Protein AF-A0A918WNN6-F1 (afdb_monomer_lite)

Structure (mmCIF, N/CA/C/O backbone):
data_AF-A0A918WNN6-F1
#
_entry.id   AF-A0A918WNN6-F1
#
loop_
_atom_site.group_PDB
_atom_site.id
_atom_site.type_symbol
_atom_site.label_atom_id
_atom_site.label_alt_id
_atom_site.label_comp_id
_atom_site.label_asym_id
_atom_site.label_entity_id
_atom_site.label_seq_id
_atom_site.pdbx_PDB_ins_code
_atom_site.Cartn_x
_atom_site.Cartn_y
_atom_site.Cartn_z
_atom_site.occupancy
_atom_site.B_iso_or_equiv
_atom_site.auth_seq_id
_atom_site.auth_comp_id
_atom_site.auth_asym_id
_atom_site.auth_atom_id
_atom_site.pdbx_PDB_model_num
ATOM 1 N N . MET A 1 1 ? 24.064 -12.229 -51.704 1.00 51.22 1 MET A N 1
ATOM 2 C CA . MET A 1 1 ? 24.459 -11.070 -50.878 1.00 51.22 1 MET A CA 1
ATOM 3 C C . MET A 1 1 ? 23.627 -11.157 -49.620 1.00 51.22 1 MET A C 1
ATOM 5 O O . MET A 1 1 ? 22.465 -10.776 -49.644 1.00 51.22 1 MET A O 1
ATOM 9 N N . ASP A 1 2 ? 24.184 -11.797 -48.594 1.00 51.62 2 ASP A N 1
ATOM 10 C CA . ASP A 1 2 ? 23.462 -12.097 -47.362 1.00 51.62 2 ASP A CA 1
ATOM 11 C C . ASP A 1 2 ? 23.361 -10.865 -46.470 1.00 51.62 2 ASP A C 1
ATOM 13 O O . ASP A 1 2 ? 24.361 -10.271 -46.064 1.00 51.62 2 ASP A O 1
ATOM 17 N N . VAL A 1 3 ? 22.118 -10.509 -46.160 1.00 57.28 3 VAL A N 1
ATOM 18 C CA . VAL A 1 3 ? 21.739 -9.516 -45.158 1.00 57.28 3 VAL A CA 1
ATOM 19 C C . VAL A 1 3 ? 21.881 -10.180 -43.787 1.00 57.28 3 VAL A C 1
ATOM 21 O O . VAL A 1 3 ? 20.904 -10.596 -43.173 1.00 57.28 3 VAL A O 1
ATOM 24 N N . TYR A 1 4 ? 23.116 -10.323 -43.306 1.00 59.12 4 TYR A N 1
ATOM 25 C CA . TYR A 1 4 ? 23.365 -10.644 -41.901 1.00 59.12 4 TYR A CA 1
ATOM 26 C C . TYR A 1 4 ? 23.101 -9.388 -41.062 1.00 59.12 4 TYR A C 1
ATOM 28 O O . TYR A 1 4 ? 24.010 -8.628 -40.733 1.00 59.12 4 TYR A O 1
ATOM 36 N N . GLN A 1 5 ? 21.833 -9.142 -40.726 1.00 62.31 5 GLN A N 1
ATOM 37 C CA . GLN A 1 5 ? 21.508 -8.274 -39.599 1.00 62.31 5 GLN A CA 1
ATOM 38 C C . GLN A 1 5 ? 21.895 -9.019 -38.321 1.00 62.31 5 GLN A C 1
ATOM 40 O O . GLN A 1 5 ? 21.375 -10.098 -38.034 1.00 62.31 5 GLN A O 1
ATOM 45 N N . ALA A 1 6 ? 22.855 -8.462 -37.580 1.00 65.56 6 ALA A N 1
ATOM 46 C CA . ALA A 1 6 ? 23.230 -8.970 -36.269 1.00 65.56 6 ALA A CA 1
ATOM 47 C C . ALA A 1 6 ? 21.975 -9.075 -35.380 1.00 65.56 6 ALA A C 1
ATOM 49 O O . ALA A 1 6 ? 21.119 -8.185 -35.451 1.00 65.56 6 ALA A O 1
ATOM 50 N N . PRO A 1 7 ? 21.838 -10.135 -34.558 1.00 63.19 7 PRO A N 1
ATOM 51 C CA . PRO A 1 7 ? 20.711 -10.248 -33.643 1.00 63.19 7 PRO A CA 1
ATOM 52 C C . PRO A 1 7 ? 20.674 -8.986 -32.786 1.00 63.19 7 PRO A C 1
ATOM 54 O O . PRO A 1 7 ? 21.693 -8.609 -32.204 1.00 63.19 7 PRO A O 1
ATOM 57 N N . ALA A 1 8 ? 19.516 -8.317 -32.768 1.00 62.88 8 ALA A N 1
ATOM 58 C CA . ALA A 1 8 ? 19.284 -7.130 -31.958 1.00 62.88 8 ALA A CA 1
ATOM 59 C C . ALA A 1 8 ? 19.856 -7.382 -30.561 1.00 62.88 8 ALA A C 1
ATOM 61 O O . ALA A 1 8 ? 19.458 -8.347 -29.901 1.00 62.88 8 ALA A O 1
ATOM 62 N N . GLN A 1 9 ? 20.841 -6.570 -30.161 1.00 55.81 9 GLN A N 1
ATOM 63 C CA . GLN A 1 9 ? 21.440 -6.648 -28.837 1.00 55.81 9 GLN A CA 1
ATOM 64 C C . GLN A 1 9 ? 20.291 -6.633 -27.829 1.00 55.81 9 GLN A C 1
ATOM 66 O O . GLN A 1 9 ? 19.578 -5.637 -27.703 1.00 55.81 9 GLN A O 1
ATOM 71 N N . ARG A 1 10 ? 20.061 -7.766 -27.152 1.00 56.81 10 ARG A N 1
ATOM 72 C CA . ARG A 1 10 ? 19.236 -7.779 -25.949 1.00 56.81 10 ARG A CA 1
ATOM 73 C C . ARG A 1 10 ? 19.957 -6.852 -24.991 1.00 56.81 10 ARG A C 1
ATOM 75 O O . ARG A 1 10 ? 20.996 -7.232 -24.465 1.00 56.81 10 ARG A O 1
ATOM 82 N N . ASN A 1 11 ? 19.447 -5.635 -24.840 1.00 58.75 11 ASN A N 1
ATOM 83 C CA . ASN A 1 11 ? 19.871 -4.741 -23.780 1.00 58.75 11 ASN A CA 1
ATOM 84 C C . ASN A 1 11 ? 19.709 -5.531 -22.484 1.00 58.75 11 ASN A C 1
ATOM 86 O O . ASN A 1 11 ? 18.581 -5.826 -22.079 1.00 58.75 11 ASN A O 1
ATOM 90 N N . GLU A 1 12 ? 20.823 -5.970 -21.901 1.00 57.97 12 GLU A N 1
ATOM 91 C CA . GLU A 1 12 ? 20.781 -6.565 -20.578 1.00 57.97 12 GLU A CA 1
ATOM 92 C C . GLU A 1 12 ? 20.122 -5.540 -19.651 1.00 57.97 12 GLU A C 1
ATOM 94 O O . GLU A 1 12 ? 20.411 -4.343 -19.767 1.00 57.97 12 GLU A O 1
ATOM 99 N N . PRO A 1 13 ? 19.171 -5.965 -18.805 1.00 59.59 13 PRO A N 1
ATOM 100 C CA . PRO A 1 13 ? 18.469 -5.043 -17.932 1.00 59.59 13 PRO A CA 1
ATOM 101 C C . PRO A 1 13 ? 19.501 -4.325 -17.063 1.00 59.59 13 PRO A C 1
ATOM 103 O O . PRO A 1 13 ? 20.164 -4.956 -16.242 1.00 59.59 13 PRO A O 1
ATOM 106 N N . ASP A 1 14 ? 19.648 -3.014 -17.274 1.00 70.94 14 ASP A N 1
ATOM 107 C CA . ASP A 1 14 ? 20.581 -2.191 -16.512 1.00 70.94 14 ASP A CA 1
ATOM 108 C C . ASP A 1 14 ? 20.257 -2.374 -15.021 1.00 70.94 14 ASP A C 1
ATOM 110 O O . ASP A 1 14 ? 19.118 -2.101 -14.616 1.00 70.94 14 ASP A O 1
ATOM 114 N N . PRO A 1 15 ? 21.193 -2.852 -14.185 1.00 62.44 15 PRO A N 1
ATOM 115 C CA . PRO A 1 15 ? 20.954 -3.032 -12.756 1.00 62.44 15 PRO A CA 1
ATOM 116 C C . PRO A 1 15 ? 20.499 -1.736 -12.065 1.00 62.44 15 PRO A C 1
ATOM 118 O O . PRO A 1 15 ? 19.794 -1.795 -11.052 1.00 62.44 15 PRO A O 1
ATOM 121 N N . ASN A 1 16 ? 20.809 -0.564 -12.633 1.00 73.12 16 ASN A N 1
ATOM 122 C CA . ASN A 1 16 ? 20.299 0.714 -12.138 1.00 73.12 16 ASN A CA 1
ATOM 123 C C . ASN A 1 16 ? 18.776 0.861 -12.324 1.00 73.12 16 ASN A C 1
ATOM 125 O O . ASN A 1 16 ? 18.113 1.444 -11.465 1.00 73.12 16 ASN A O 1
ATOM 129 N N . SER A 1 17 ? 18.193 0.250 -13.361 1.00 77.25 17 SER A N 1
ATOM 130 C CA . SER A 1 17 ? 16.749 0.307 -13.639 1.00 77.25 17 SER A CA 1
ATOM 131 C C . SER A 1 17 ? 15.903 -0.412 -12.579 1.00 77.25 17 SER A C 1
ATOM 133 O O . SER A 1 17 ? 14.820 0.056 -12.215 1.00 77.25 17 SER A O 1
ATOM 135 N N . LEU A 1 18 ? 16.411 -1.516 -12.016 1.00 80.44 18 LEU A N 1
ATOM 136 C CA . LEU A 1 18 ? 15.740 -2.241 -10.932 1.00 80.44 18 LEU A CA 1
ATOM 137 C C . LEU A 1 18 ? 15.772 -1.439 -9.632 1.00 80.44 18 LEU A C 1
ATOM 139 O O . LEU A 1 18 ? 14.767 -1.363 -8.922 1.00 80.44 18 LEU A O 1
ATOM 143 N N . ARG A 1 19 ? 16.906 -0.799 -9.333 1.00 84.44 19 ARG A N 1
ATOM 144 C CA . ARG A 1 19 ? 17.058 0.032 -8.136 1.00 84.44 19 ARG A CA 1
ATOM 145 C C . ARG A 1 19 ? 16.108 1.228 -8.156 1.00 84.44 19 ARG A C 1
ATOM 147 O O . ARG A 1 19 ? 15.468 1.509 -7.145 1.00 84.44 19 ARG A O 1
ATOM 154 N N . GLU A 1 20 ? 15.974 1.901 -9.295 1.00 85.12 20 GLU A N 1
ATOM 155 C CA . GLU A 1 20 ? 15.018 3.001 -9.467 1.00 85.12 20 GLU A CA 1
ATOM 156 C C . GLU A 1 20 ? 13.564 2.541 -9.322 1.00 85.12 20 GLU A C 1
ATOM 158 O O . GLU A 1 20 ? 12.741 3.230 -8.705 1.00 85.12 20 GLU A O 1
ATOM 163 N N . LEU A 1 21 ? 13.243 1.353 -9.843 1.00 83.50 21 LEU A N 1
ATOM 164 C CA . LEU A 1 21 ? 11.918 0.766 -9.695 1.00 83.50 21 LEU A CA 1
ATOM 165 C C . LEU A 1 21 ? 11.605 0.536 -8.212 1.00 83.50 21 LEU A C 1
ATOM 167 O O . LEU A 1 21 ? 10.590 1.043 -7.727 1.00 83.50 21 LEU A O 1
ATOM 171 N N . VAL A 1 22 ? 12.503 -0.126 -7.478 1.00 84.75 22 VAL A N 1
ATOM 172 C CA . VAL A 1 22 ? 12.347 -0.394 -6.039 1.00 84.75 22 VAL A CA 1
ATOM 173 C C . VAL A 1 22 ? 12.237 0.903 -5.232 1.00 84.75 22 VAL A C 1
ATOM 175 O O . VAL A 1 22 ? 11.276 1.060 -4.478 1.00 84.75 22 VAL A O 1
ATOM 178 N N . HIS A 1 23 ? 13.134 1.873 -5.435 1.00 87.56 23 HIS A N 1
ATOM 179 C CA . HIS A 1 23 ? 13.073 3.156 -4.722 1.00 87.56 23 HIS A CA 1
ATOM 180 C C . HIS A 1 23 ? 11.781 3.931 -5.003 1.00 87.56 23 HIS A C 1
ATOM 182 O O . HIS A 1 23 ? 11.227 4.578 -4.112 1.00 87.56 23 HIS A O 1
ATOM 188 N N . GLY A 1 24 ? 11.266 3.862 -6.232 1.00 86.12 24 GLY A N 1
ATOM 189 C CA . GLY A 1 24 ? 9.989 4.479 -6.575 1.00 86.12 24 GLY A CA 1
ATOM 190 C C . GLY A 1 24 ? 8.816 3.884 -5.791 1.00 86.12 24 GLY A C 1
ATOM 191 O O . GLY A 1 24 ? 7.974 4.630 -5.286 1.00 86.12 24 GLY A O 1
ATOM 192 N N . TRP A 1 25 ? 8.784 2.559 -5.638 1.00 85.12 25 TRP A N 1
ATOM 193 C CA . TRP A 1 25 ? 7.768 1.868 -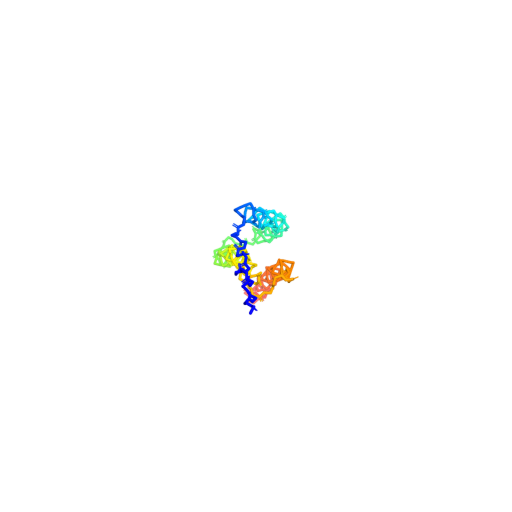4.841 1.00 85.12 25 TRP A CA 1
ATOM 194 C C . TRP A 1 25 ? 7.904 2.132 -3.346 1.00 85.12 25 TRP A C 1
ATOM 196 O O . TRP A 1 25 ? 6.904 2.378 -2.673 1.00 85.12 25 TRP A O 1
ATOM 206 N N . GLU A 1 26 ? 9.129 2.171 -2.835 1.00 85.12 26 GLU A N 1
ATOM 207 C CA . GLU A 1 26 ? 9.408 2.511 -1.441 1.00 85.12 26 GLU A CA 1
ATOM 208 C C . GLU A 1 26 ? 8.919 3.925 -1.088 1.00 85.12 26 GLU A C 1
ATOM 210 O O . GLU A 1 26 ? 8.248 4.131 -0.074 1.00 85.12 26 GLU A O 1
ATOM 215 N N . ARG A 1 27 ? 9.156 4.902 -1.972 1.00 87.06 27 ARG A N 1
ATOM 216 C CA . ARG A 1 27 ? 8.669 6.276 -1.788 1.00 87.06 27 ARG A CA 1
ATOM 217 C C . A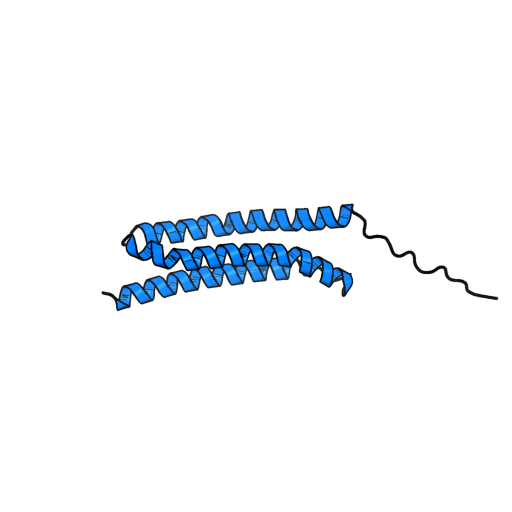RG A 1 27 ? 7.142 6.353 -1.762 1.00 87.06 27 ARG A C 1
ATOM 219 O O . ARG A 1 27 ? 6.583 7.132 -0.990 1.00 87.06 27 ARG A O 1
ATOM 226 N N . MET A 1 28 ? 6.460 5.564 -2.593 1.00 82.56 28 MET A N 1
ATOM 227 C CA . MET A 1 28 ? 4.995 5.486 -2.583 1.00 82.56 28 MET A CA 1
ATOM 228 C C . MET A 1 28 ? 4.466 4.810 -1.317 1.00 82.56 28 MET A C 1
ATOM 230 O O . MET A 1 28 ? 3.499 5.303 -0.742 1.00 82.56 28 MET A O 1
ATOM 234 N N . ARG A 1 29 ? 5.135 3.758 -0.828 1.00 82.50 29 ARG A N 1
ATOM 235 C CA . ARG A 1 29 ? 4.794 3.092 0.437 1.00 82.50 29 ARG A CA 1
ATOM 236 C C . ARG A 1 29 ? 4.848 4.057 1.615 1.00 82.50 29 ARG A C 1
ATOM 238 O O . ARG A 1 29 ? 3.925 4.084 2.423 1.00 82.50 29 ARG A O 1
ATOM 245 N N . LEU A 1 30 ? 5.897 4.876 1.694 1.00 82.88 30 LEU A N 1
ATOM 246 C CA . LEU A 1 30 ? 6.010 5.895 2.738 1.00 82.88 30 LEU A CA 1
ATOM 247 C C . LEU A 1 30 ? 4.839 6.880 2.691 1.00 82.88 30 LEU A C 1
ATOM 249 O O . LEU A 1 30 ? 4.243 7.146 3.727 1.00 82.88 30 LEU A O 1
ATOM 253 N N . ARG A 1 31 ? 4.463 7.372 1.503 1.00 85.6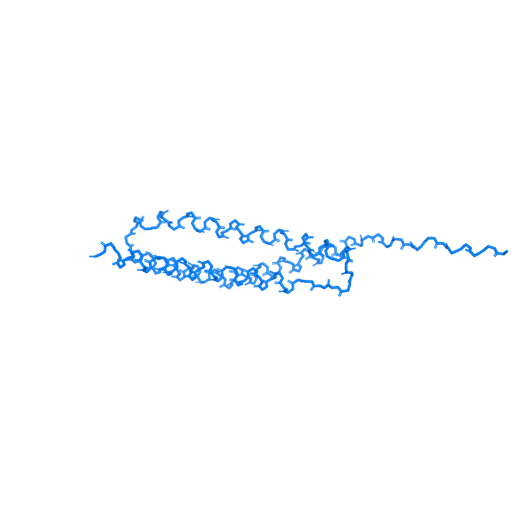9 31 ARG A N 1
ATOM 254 C CA . ARG A 1 31 ? 3.314 8.285 1.343 1.00 85.69 31 ARG A CA 1
ATOM 255 C C . ARG A 1 31 ? 1.996 7.636 1.752 1.00 85.69 31 ARG A C 1
ATOM 257 O O . ARG A 1 31 ? 1.218 8.247 2.470 1.00 85.69 31 ARG A O 1
ATOM 264 N N . PHE A 1 32 ? 1.763 6.403 1.323 1.00 81.62 32 PHE A N 1
ATOM 265 C CA . PHE A 1 32 ? 0.562 5.653 1.671 1.00 81.62 32 PHE A CA 1
ATOM 266 C C . PHE A 1 32 ? 0.449 5.403 3.172 1.00 81.62 32 PHE A C 1
ATOM 268 O O . PHE A 1 32 ? -0.592 5.683 3.758 1.00 81.62 32 PHE A O 1
ATOM 275 N N . ASN A 1 33 ? 1.531 4.946 3.808 1.00 83.06 33 ASN A N 1
ATOM 276 C CA . ASN A 1 33 ? 1.559 4.760 5.254 1.00 83.06 33 ASN A CA 1
ATOM 277 C C . ASN A 1 33 ? 1.350 6.091 5.978 1.00 83.06 33 ASN A C 1
ATOM 279 O O . ASN A 1 33 ? 0.603 6.131 6.943 1.00 83.06 33 ASN A O 1
ATOM 283 N N . LEU A 1 34 ? 1.942 7.187 5.494 1.00 86.12 34 LEU A N 1
ATOM 284 C CA . LEU A 1 34 ? 1.742 8.518 6.070 1.00 86.12 34 LEU A CA 1
ATOM 285 C C . LEU A 1 34 ? 0.271 8.970 6.009 1.00 86.12 34 LEU A C 1
ATOM 287 O O . LEU A 1 34 ? -0.178 9.675 6.904 1.00 86.12 34 LEU A O 1
ATOM 291 N N . ILE A 1 35 ? -0.473 8.568 4.972 1.00 83.88 35 ILE A N 1
ATOM 292 C CA . ILE A 1 35 ? -1.902 8.883 4.810 1.00 83.88 35 ILE A CA 1
ATOM 293 C C . ILE A 1 35 ? -2.777 7.970 5.676 1.00 83.88 35 ILE A C 1
ATOM 295 O O . ILE A 1 35 ? -3.728 8.436 6.297 1.00 83.88 35 ILE A O 1
ATOM 299 N N . LEU A 1 36 ? -2.479 6.671 5.729 1.00 79.44 36 LEU A N 1
ATOM 300 C CA . LEU A 1 36 ? -3.319 5.701 6.438 1.00 79.44 36 LEU A CA 1
ATOM 301 C C . LEU A 1 36 ? -3.042 5.622 7.933 1.00 79.44 36 LEU A C 1
ATOM 303 O O . LEU A 1 36 ? -3.944 5.284 8.689 1.00 79.44 36 LEU A O 1
ATOM 307 N N . LEU A 1 37 ? -1.831 5.952 8.376 1.00 82.50 37 LEU A N 1
ATOM 308 C CA . LEU A 1 37 ? -1.476 5.976 9.790 1.00 82.50 37 LEU A CA 1
ATOM 309 C C . LEU A 1 37 ? -2.382 6.905 10.617 1.00 82.50 37 LEU A C 1
ATOM 311 O O . LEU A 1 37 ? -2.920 6.426 11.612 1.00 82.50 37 LEU A O 1
ATOM 315 N N . PRO A 1 38 ? -2.636 8.176 10.239 1.00 84.94 38 PRO A N 1
ATOM 316 C CA . PRO A 1 38 ? -3.574 9.013 10.983 1.00 84.94 38 PRO A CA 1
ATOM 317 C C . PRO A 1 38 ? -5.007 8.471 10.928 1.00 84.94 38 PRO A C 1
ATOM 319 O O . PRO A 1 38 ? -5.703 8.552 11.932 1.00 84.94 38 PRO A O 1
ATOM 322 N N . LEU A 1 39 ? -5.439 7.868 9.813 1.00 82.38 39 LEU A N 1
ATOM 323 C CA . LEU A 1 39 ? -6.771 7.257 9.716 1.00 82.38 39 LEU A CA 1
ATOM 324 C C . LEU A 1 39 ? -6.922 6.062 10.668 1.00 82.38 39 LEU A C 1
ATOM 326 O O . LEU A 1 39 ? -7.904 5.988 11.398 1.00 82.38 39 LEU A O 1
ATOM 330 N N . GLY A 1 40 ? -5.928 5.174 10.715 1.00 78.69 40 GLY A N 1
ATOM 331 C CA . GLY A 1 40 ? -5.911 4.051 11.651 1.00 78.69 40 GLY A CA 1
ATOM 332 C C . GLY A 1 40 ? -5.797 4.493 13.112 1.00 78.69 40 GLY A C 1
ATOM 333 O O . GLY A 1 40 ? -6.402 3.879 13.982 1.00 78.69 40 GLY A O 1
ATOM 334 N N . LEU A 1 41 ? -5.070 5.581 13.394 1.00 82.38 41 LEU A N 1
ATOM 335 C CA . LEU A 1 41 ? -5.009 6.162 14.739 1.00 82.38 41 LEU A CA 1
ATOM 336 C C . LEU A 1 41 ? -6.347 6.766 15.168 1.00 82.38 41 LEU A C 1
ATOM 338 O O . LEU A 1 41 ? -6.728 6.603 16.322 1.00 82.38 41 LEU A O 1
ATOM 342 N N . ILE A 1 42 ? -7.058 7.448 14.265 1.00 83.94 42 ILE A N 1
ATOM 343 C CA . ILE A 1 42 ? -8.399 7.977 14.546 1.00 83.94 42 ILE A CA 1
ATOM 344 C C . ILE A 1 42 ? -9.359 6.830 14.854 1.00 83.94 42 ILE A C 1
ATOM 346 O O . ILE A 1 42 ? -10.066 6.901 15.854 1.00 83.94 42 ILE A O 1
ATOM 350 N N . ASP A 1 43 ? -9.348 5.770 14.042 1.00 77.00 43 ASP A N 1
ATOM 351 C CA . ASP A 1 43 ? -10.177 4.584 14.275 1.00 77.00 43 ASP A CA 1
ATOM 352 C C . ASP A 1 43 ? -9.857 3.967 15.648 1.00 77.00 43 ASP A C 1
ATOM 354 O O . ASP A 1 43 ? -10.733 3.833 16.498 1.00 77.00 43 ASP A O 1
ATOM 358 N N . LEU A 1 44 ? -8.576 3.732 15.950 1.00 76.06 44 LEU A N 1
ATOM 359 C CA . LEU A 1 44 ? -8.151 3.192 17.245 1.00 76.06 44 LEU A CA 1
ATOM 360 C C . LEU A 1 44 ? -8.555 4.084 18.433 1.00 76.06 44 LEU A C 1
ATOM 362 O O . LEU A 1 44 ? -8.961 3.569 19.473 1.00 76.06 44 LEU A O 1
ATOM 366 N N . LEU A 1 45 ? -8.471 5.410 18.290 1.00 81.75 45 LEU A N 1
ATOM 367 C CA . LEU A 1 45 ? -8.914 6.350 19.320 1.00 81.75 45 LEU A CA 1
ATOM 368 C C . LEU A 1 45 ? -10.425 6.270 19.541 1.00 81.75 45 LEU A C 1
ATOM 370 O O . LEU A 1 45 ? -10.843 6.213 20.694 1.00 81.75 45 LEU A O 1
ATOM 374 N N . LEU A 1 46 ? -11.232 6.221 18.476 1.00 76.69 46 LEU A N 1
ATOM 375 C CA . LEU A 1 46 ? -12.690 6.095 18.576 1.00 76.69 46 LEU A CA 1
ATOM 376 C C . LEU A 1 46 ? -13.093 4.816 19.319 1.00 76.69 46 LEU A C 1
ATOM 378 O O . LEU A 1 46 ? -13.933 4.871 20.214 1.00 76.69 46 LEU A O 1
ATOM 382 N N . TRP A 1 47 ? -12.432 3.700 19.018 1.00 72.44 47 TRP A N 1
ATOM 383 C CA . TRP A 1 47 ? -12.684 2.420 19.682 1.00 72.44 47 TRP A CA 1
ATOM 384 C C . TRP A 1 47 ? -12.125 2.338 21.103 1.00 72.44 47 TRP A C 1
ATOM 386 O O . TRP A 1 47 ? -12.681 1.627 21.933 1.00 72.44 47 TRP A O 1
ATOM 396 N N . SER A 1 48 ? -11.065 3.083 21.432 1.00 73.69 48 SER A N 1
ATOM 397 C CA . SER A 1 48 ? -10.516 3.111 22.798 1.00 73.69 48 SER A CA 1
ATOM 398 C C . SER A 1 48 ? -11.465 3.725 23.837 1.00 73.69 48 SER A C 1
ATOM 400 O O . SER A 1 48 ? -11.282 3.501 25.032 1.00 73.69 48 SER A O 1
ATOM 402 N N . TYR A 1 49 ? -12.479 4.479 23.394 1.00 71.31 49 TYR A N 1
ATOM 403 C CA . TYR A 1 49 ? -13.555 4.980 24.256 1.00 71.31 49 TYR A CA 1
ATOM 404 C C . TYR A 1 49 ? -14.634 3.927 24.552 1.00 71.31 49 TYR A C 1
ATOM 406 O O . TYR A 1 49 ? -15.464 4.153 25.432 1.00 71.31 49 TYR A O 1
ATOM 414 N N . GLN A 1 50 ? -14.639 2.800 23.838 1.00 69.00 50 GLN A N 1
ATOM 415 C CA . GLN A 1 50 ? -15.528 1.665 24.083 1.00 69.00 50 GLN A CA 1
ATOM 416 C C . GLN A 1 50 ? -14.820 0.583 24.913 1.00 69.00 50 GLN A C 1
ATOM 418 O O . GLN A 1 50 ? -13.605 0.619 25.111 1.00 69.00 50 GLN A O 1
ATOM 423 N N . ASP A 1 51 ? -15.587 -0.373 25.444 1.00 75.56 51 ASP A N 1
ATOM 424 C CA . ASP A 1 51 ? -15.057 -1.434 26.302 1.00 75.56 51 ASP A CA 1
ATOM 425 C C . ASP A 1 51 ? -13.883 -2.188 25.657 1.00 75.56 51 ASP A C 1
ATOM 427 O O . ASP A 1 51 ? -13.923 -2.607 24.497 1.00 75.56 51 ASP A O 1
ATOM 431 N N . TRP A 1 52 ? -12.848 -2.450 26.461 1.00 70.56 52 TRP A N 1
ATOM 432 C CA . TRP A 1 52 ? -11.608 -3.122 26.046 1.00 70.56 52 TRP A CA 1
ATOM 433 C C . TRP A 1 52 ? -11.818 -4.507 25.416 1.00 70.56 52 TRP A C 1
ATOM 435 O O . TRP A 1 52 ? -10.945 -5.006 24.706 1.00 70.56 52 TRP A O 1
ATOM 445 N N . THR A 1 53 ? -12.967 -5.140 25.646 1.00 69.88 53 THR A N 1
ATOM 446 C CA . THR A 1 53 ? -13.344 -6.418 25.028 1.00 69.88 53 THR A CA 1
ATOM 447 C C . THR A 1 53 ? -13.516 -6.311 23.511 1.00 69.88 53 THR A C 1
ATOM 449 O O . THR A 1 53 ? -13.257 -7.287 22.806 1.00 69.88 53 THR A O 1
ATOM 452 N N . GLN A 1 54 ? -13.866 -5.135 22.982 1.00 69.25 54 GLN A N 1
ATOM 453 C CA . GLN A 1 54 ? -14.058 -4.911 21.545 1.00 69.25 54 GLN A CA 1
ATOM 454 C C . GLN A 1 54 ? -12.729 -4.792 20.776 1.00 69.25 54 GLN A C 1
ATOM 456 O O . GLN A 1 54 ? -12.653 -5.181 19.610 1.00 69.25 54 GLN A O 1
ATOM 461 N N . LEU A 1 55 ? -11.639 -4.384 21.441 1.00 69.00 55 LEU A N 1
ATOM 462 C CA . LEU A 1 55 ? -10.297 -4.312 20.838 1.00 69.00 55 LEU A CA 1
ATOM 463 C C . LEU A 1 55 ? -9.778 -5.674 20.359 1.00 69.00 55 LEU A C 1
ATOM 465 O O . LEU A 1 55 ? -9.079 -5.754 19.348 1.00 69.00 55 LEU A O 1
ATOM 469 N N . VAL A 1 56 ? -10.144 -6.761 21.047 1.00 74.62 56 VAL A N 1
ATOM 470 C CA . VAL A 1 56 ? -9.729 -8.121 20.662 1.00 74.62 56 VAL A CA 1
ATOM 471 C C . VAL A 1 56 ? -10.344 -8.524 19.317 1.00 74.62 56 VAL A C 1
ATOM 473 O O . VAL A 1 56 ? -9.683 -9.186 18.518 1.00 74.62 56 VAL A O 1
ATOM 476 N N . PHE A 1 57 ? -11.568 -8.075 19.025 1.00 71.75 57 PHE A N 1
ATOM 477 C CA . PHE A 1 57 ? -12.248 -8.351 17.756 1.00 71.75 57 PHE A CA 1
ATOM 478 C C . PHE A 1 57 ? -11.704 -7.529 16.583 1.00 71.75 57 PHE A C 1
ATOM 480 O O . PHE A 1 57 ? -11.829 -7.951 15.434 1.00 71.75 57 PHE A O 1
ATOM 487 N N . LEU A 1 58 ? -11.047 -6.398 16.854 1.00 71.19 58 LEU A N 1
ATOM 488 C CA . LEU A 1 58 ? -10.403 -5.564 15.833 1.00 71.19 58 LEU A CA 1
ATOM 489 C C . LEU A 1 58 ? -9.033 -6.108 15.403 1.00 71.19 58 LEU A C 1
ATOM 491 O O . LEU A 1 58 ? -8.574 -5.835 14.292 1.00 71.19 58 LEU A O 1
ATOM 495 N N . LEU A 1 59 ? -8.385 -6.912 16.252 1.00 77.12 59 LEU A N 1
ATOM 496 C CA . LEU A 1 59 ? -7.035 -7.429 16.016 1.00 77.12 59 LEU A CA 1
ATOM 497 C C . LEU A 1 59 ? -6.901 -8.237 14.706 1.00 77.12 59 LEU A C 1
ATOM 499 O O . LEU A 1 59 ? -5.962 -7.976 13.947 1.00 77.12 59 LEU A O 1
ATOM 503 N N . PRO A 1 60 ? -7.814 -9.176 14.372 1.00 76.31 60 PRO A N 1
ATOM 504 C CA . PRO A 1 60 ? -7.747 -9.913 13.111 1.00 76.31 60 PRO A CA 1
ATOM 505 C C . PRO A 1 60 ? -7.907 -8.999 11.892 1.00 76.31 60 PRO A C 1
ATOM 507 O O . PRO A 1 60 ? -7.205 -9.180 10.898 1.00 76.31 60 PRO A O 1
ATOM 510 N N . GLY A 1 61 ? -8.785 -7.993 11.976 1.00 73.25 61 GLY A N 1
ATOM 511 C CA . GLY A 1 61 ? -8.994 -7.008 10.913 1.00 73.25 61 GLY A CA 1
ATOM 512 C C . GLY A 1 61 ? -7.749 -6.157 10.670 1.00 73.25 61 GLY A C 1
ATOM 513 O O . GLY A 1 61 ? -7.301 -6.028 9.530 1.00 73.25 61 GLY A O 1
ATOM 514 N N . ALA A 1 62 ? -7.124 -5.666 11.742 1.00 75.56 62 ALA A N 1
ATOM 515 C CA . ALA A 1 62 ? -5.873 -4.916 11.671 1.00 75.56 62 ALA A CA 1
ATOM 516 C C . ALA A 1 62 ? -4.719 -5.756 11.092 1.00 75.56 62 ALA A C 1
ATOM 518 O O . ALA A 1 62 ? -3.937 -5.260 10.277 1.00 75.56 62 ALA A O 1
ATOM 519 N N . LEU A 1 63 ? -4.627 -7.040 11.458 1.00 78.62 63 LEU A N 1
ATOM 520 C CA . LEU A 1 63 ? -3.629 -7.964 10.910 1.00 78.62 63 LEU A CA 1
ATOM 521 C C . LEU A 1 63 ? -3.856 -8.244 9.423 1.00 78.62 63 LEU A C 1
ATOM 523 O O . LEU A 1 63 ? -2.912 -8.153 8.641 1.00 78.62 63 LEU A O 1
ATOM 527 N N . LEU A 1 64 ? -5.092 -8.544 9.016 1.00 76.88 64 LEU A N 1
ATOM 528 C CA . LEU A 1 64 ? -5.440 -8.755 7.609 1.00 76.88 64 LEU A CA 1
ATOM 529 C C . LEU A 1 64 ? -5.180 -7.501 6.775 1.00 76.88 64 LEU A C 1
ATOM 531 O O . LEU A 1 64 ? -4.636 -7.601 5.677 1.00 76.88 64 LEU A O 1
ATOM 535 N N . PHE A 1 65 ? -5.499 -6.323 7.312 1.00 75.56 65 PHE A N 1
ATOM 536 C CA . PHE A 1 65 ? -5.195 -5.047 6.679 1.00 75.56 65 PHE A CA 1
ATOM 537 C C . PHE A 1 65 ? -3.685 -4.840 6.524 1.00 75.56 65 PHE A C 1
ATOM 539 O O . PHE A 1 65 ? -3.209 -4.535 5.430 1.00 75.56 65 PHE A O 1
ATOM 546 N N . GLY A 1 66 ? -2.915 -5.057 7.594 1.00 76.88 66 GLY A N 1
ATOM 547 C CA . GLY A 1 66 ? -1.461 -4.925 7.580 1.00 76.88 66 GLY A CA 1
ATOM 548 C C . GLY A 1 66 ? -0.793 -5.896 6.605 1.00 76.88 66 GLY A C 1
ATOM 549 O O . GLY A 1 66 ? 0.066 -5.492 5.819 1.00 76.88 66 GLY A O 1
ATOM 550 N N . ILE A 1 67 ? -1.203 -7.165 6.607 1.00 77.12 67 ILE A N 1
ATOM 551 C CA . ILE A 1 67 ? -0.697 -8.185 5.680 1.00 77.12 67 ILE A CA 1
ATOM 552 C C . ILE A 1 67 ? -1.096 -7.832 4.248 1.00 77.12 67 ILE A C 1
ATOM 554 O O . ILE A 1 67 ? -0.231 -7.767 3.380 1.00 77.12 67 ILE A O 1
ATOM 558 N N . GLY A 1 68 ? -2.374 -7.535 4.005 1.00 76.75 68 GLY A N 1
ATOM 559 C CA . GLY A 1 68 ? -2.899 -7.210 2.681 1.00 76.75 68 GLY A CA 1
ATOM 560 C C . GLY A 1 68 ? -2.210 -5.998 2.061 1.00 76.75 68 GLY A C 1
ATOM 561 O O . GLY A 1 68 ? -1.744 -6.070 0.924 1.00 76.75 68 GLY A O 1
ATOM 562 N N . ALA A 1 69 ? -2.048 -4.918 2.827 1.00 73.94 69 ALA A N 1
ATOM 563 C CA . ALA A 1 69 ? -1.319 -3.739 2.379 1.00 73.94 69 ALA A CA 1
ATOM 564 C C . ALA A 1 69 ? 0.121 -4.099 1.977 1.00 73.94 69 ALA A C 1
ATOM 566 O O . ALA A 1 69 ? 0.554 -3.770 0.873 1.00 73.94 69 ALA A O 1
ATOM 567 N N . ASN A 1 70 ? 0.854 -4.832 2.823 1.00 79.38 70 ASN A N 1
ATOM 568 C CA . ASN A 1 70 ? 2.230 -5.234 2.518 1.00 79.38 70 ASN A CA 1
ATOM 569 C C . ASN A 1 70 ? 2.322 -6.203 1.322 1.00 79.38 70 ASN A C 1
ATOM 571 O O . ASN A 1 70 ? 3.242 -6.072 0.515 1.00 79.38 70 ASN A O 1
ATOM 575 N N . CYS A 1 71 ? 1.367 -7.121 1.153 1.00 77.06 71 CYS A N 1
ATOM 576 C CA . CYS A 1 71 ? 1.288 -8.003 -0.013 1.00 77.06 71 CYS A CA 1
ATOM 577 C C . CYS A 1 71 ? 1.074 -7.211 -1.307 1.00 77.06 71 CYS A C 1
ATOM 579 O O . CYS A 1 71 ? 1.785 -7.447 -2.281 1.00 77.06 71 CYS A O 1
ATOM 581 N N . CYS A 1 72 ? 0.173 -6.224 -1.319 1.00 72.94 72 CYS A N 1
ATOM 582 C CA . CYS A 1 72 ? -0.018 -5.334 -2.468 1.00 72.94 72 CYS A CA 1
ATOM 583 C C . CYS A 1 72 ? 1.263 -4.557 -2.814 1.00 72.94 72 CYS A C 1
ATOM 585 O O . CYS A 1 72 ? 1.579 -4.384 -3.990 1.00 72.94 72 CYS A O 1
ATOM 587 N N . TYR A 1 73 ? 2.046 -4.149 -1.810 1.00 70.75 73 TYR A N 1
ATOM 588 C CA . TYR A 1 73 ? 3.337 -3.485 -2.024 1.00 70.75 73 TYR A CA 1
ATOM 589 C C . TYR A 1 73 ? 4.440 -4.401 -2.534 1.00 70.75 73 TYR A C 1
ATOM 591 O O . TYR A 1 73 ? 5.320 -3.927 -3.243 1.00 70.75 73 TYR A O 1
ATOM 599 N N . PHE A 1 74 ? 4.416 -5.685 -2.189 1.00 78.38 74 PHE A N 1
ATOM 600 C CA . PHE A 1 74 ? 5.330 -6.665 -2.769 1.00 78.38 74 PHE A CA 1
ATOM 601 C C . PHE A 1 74 ? 4.937 -7.008 -4.212 1.00 78.38 74 PHE A C 1
ATOM 603 O O . PHE A 1 74 ? 5.785 -7.094 -5.099 1.00 78.38 74 PHE A O 1
ATOM 610 N N . LEU A 1 75 ? 3.634 -7.150 -4.460 1.00 81.00 75 LEU A N 1
ATOM 611 C CA . LEU A 1 75 ? 3.091 -7.477 -5.774 1.00 81.00 75 LEU A CA 1
ATOM 612 C C . LEU A 1 75 ? 3.185 -6.310 -6.761 1.00 81.00 75 LEU A C 1
ATOM 614 O O . LEU A 1 75 ? 3.313 -6.560 -7.951 1.00 81.00 75 LEU A O 1
ATOM 618 N N . GLY A 1 76 ? 3.176 -5.056 -6.303 1.00 82.38 76 GLY A N 1
ATOM 619 C CA . GLY A 1 76 ? 3.276 -3.864 -7.153 1.00 82.38 76 GLY A CA 1
ATOM 620 C C . GLY A 1 76 ? 4.535 -3.813 -8.037 1.00 82.38 76 GLY A C 1
ATOM 621 O O . GLY A 1 76 ? 4.402 -3.787 -9.261 1.00 82.38 76 GLY A O 1
ATOM 622 N N . PRO A 1 77 ? 5.757 -3.844 -7.467 1.00 83.31 77 PRO A N 1
ATOM 623 C CA . PRO A 1 77 ? 7.007 -3.911 -8.223 1.00 83.31 77 PRO A CA 1
ATOM 624 C C . PRO A 1 77 ? 7.074 -5.127 -9.144 1.00 83.31 77 PRO A C 1
ATOM 626 O O . PRO A 1 77 ? 7.541 -5.017 -10.274 1.00 83.31 77 PRO A O 1
ATOM 629 N N . LEU A 1 78 ? 6.588 -6.276 -8.664 1.00 84.56 78 LEU A N 1
ATOM 630 C CA . LEU A 1 78 ? 6.567 -7.522 -9.422 1.00 84.56 78 LEU A CA 1
ATOM 631 C C . LEU A 1 78 ? 5.653 -7.391 -10.649 1.00 84.56 78 LEU A C 1
ATOM 633 O O . LEU A 1 78 ? 6.056 -7.697 -11.767 1.00 84.56 78 LEU A O 1
ATOM 637 N N . ALA A 1 79 ? 4.442 -6.870 -10.456 1.00 84.81 79 ALA A N 1
ATOM 638 C CA . ALA A 1 79 ? 3.486 -6.607 -11.518 1.00 84.81 79 ALA A CA 1
ATOM 639 C C . ALA A 1 79 ? 4.012 -5.551 -12.494 1.00 84.81 79 ALA A C 1
ATOM 641 O O . ALA A 1 79 ? 3.852 -5.725 -13.699 1.00 84.81 79 ALA A O 1
ATOM 642 N N . GLU A 1 80 ? 4.680 -4.495 -12.015 1.00 84.81 80 GLU A N 1
ATOM 643 C CA . GLU A 1 80 ? 5.333 -3.499 -12.874 1.00 84.81 80 GLU A CA 1
ATOM 644 C C . GLU A 1 80 ? 6.457 -4.129 -13.717 1.00 84.81 80 GLU A C 1
ATOM 646 O O . GLU A 1 80 ? 6.577 -3.829 -14.902 1.00 84.81 80 GLU A O 1
ATOM 651 N N . LEU A 1 81 ? 7.237 -5.053 -13.150 1.00 85.12 81 LEU A N 1
ATOM 652 C CA . LEU A 1 81 ? 8.276 -5.784 -13.878 1.00 85.12 81 LEU A CA 1
ATOM 653 C C . LEU A 1 81 ? 7.677 -6.662 -14.990 1.00 85.12 81 LEU A C 1
ATOM 655 O O . LEU A 1 81 ? 8.110 -6.582 -16.139 1.00 85.12 81 LEU A O 1
ATOM 659 N N . TYR A 1 82 ? 6.657 -7.465 -14.670 1.00 86.00 82 TYR A N 1
ATOM 660 C CA . TYR A 1 82 ? 5.989 -8.333 -15.647 1.00 86.00 82 TYR A CA 1
ATOM 661 C C . TYR A 1 82 ? 5.265 -7.536 -16.733 1.00 86.00 82 TYR A C 1
ATOM 663 O O . TYR A 1 82 ? 5.312 -7.900 -17.906 1.00 86.00 82 TYR A O 1
ATOM 671 N N . THR A 1 83 ? 4.617 -6.430 -16.368 1.00 84.25 83 THR A N 1
ATOM 672 C CA . THR A 1 83 ? 3.927 -5.576 -17.343 1.00 84.25 83 THR A C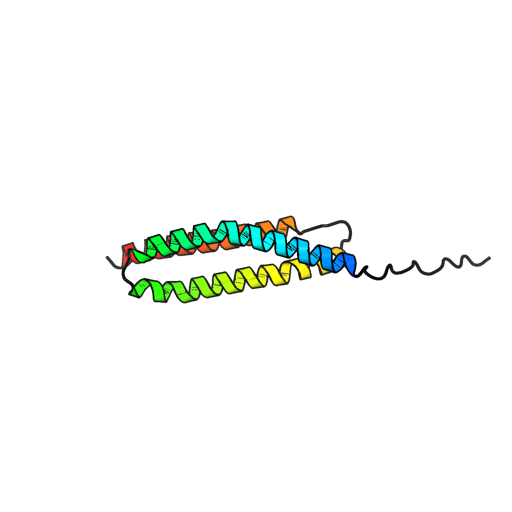A 1
ATOM 673 C C . THR A 1 83 ? 4.906 -4.882 -18.272 1.00 84.25 83 THR A C 1
ATOM 675 O O . THR A 1 83 ? 4.666 -4.917 -19.469 1.00 84.25 83 THR A O 1
ATOM 678 N N . ARG A 1 84 ? 6.047 -4.370 -17.795 1.00 82.00 84 ARG A N 1
ATOM 679 C CA . ARG A 1 84 ? 7.094 -3.833 -18.686 1.00 82.00 84 ARG A CA 1
ATOM 680 C C . ARG A 1 84 ? 7.689 -4.895 -19.613 1.00 82.00 84 ARG A C 1
ATOM 682 O O . ARG A 1 84 ? 8.057 -4.571 -20.737 1.00 82.00 84 ARG A O 1
ATOM 689 N N . ALA A 1 85 ? 7.765 -6.151 -19.165 1.00 83.50 85 ALA A N 1
ATOM 690 C CA . ALA A 1 85 ? 8.226 -7.260 -19.999 1.00 83.50 85 ALA A CA 1
ATOM 691 C C . ALA A 1 85 ? 7.242 -7.609 -21.133 1.00 83.50 85 ALA A C 1
ATOM 693 O O . ALA A 1 85 ? 7.675 -8.047 -22.195 1.00 83.50 85 ALA A O 1
ATOM 694 N N . LEU A 1 86 ? 5.935 -7.414 -20.922 1.00 87.12 86 LEU A N 1
ATOM 695 C CA . LEU A 1 86 ? 4.886 -7.708 -21.910 1.00 87.12 86 LEU A CA 1
ATOM 696 C C . LEU A 1 86 ? 4.479 -6.486 -22.754 1.00 87.12 86 LEU A C 1
ATOM 698 O O . LEU A 1 86 ? 4.114 -6.631 -23.916 1.00 87.12 86 LEU A O 1
ATOM 702 N N . LEU A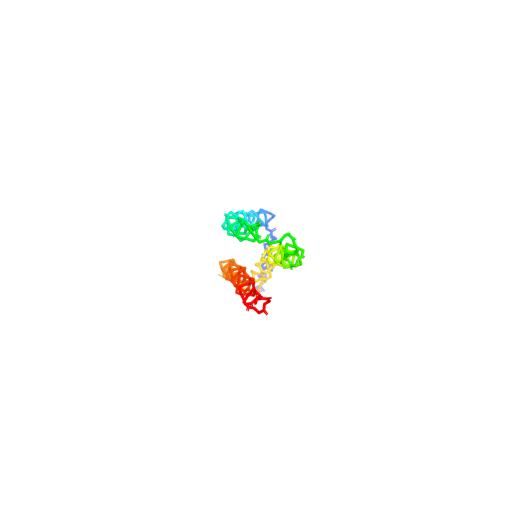 1 87 ? 4.514 -5.292 -22.162 1.00 87.25 87 LEU A N 1
ATOM 703 C CA . LEU A 1 87 ? 4.008 -4.019 -22.681 1.00 87.25 87 LEU A CA 1
ATOM 704 C C . LEU A 1 87 ? 4.979 -2.890 -22.271 1.00 87.25 87 LEU A C 1
ATOM 706 O O . LEU A 1 87 ? 4.732 -2.193 -21.283 1.00 87.25 87 LEU A O 1
ATOM 710 N N . PRO A 1 88 ? 6.083 -2.681 -23.011 1.00 76.69 88 PRO A N 1
ATOM 711 C CA . PRO A 1 88 ? 7.155 -1.756 -22.618 1.00 76.69 88 PRO A CA 1
ATOM 712 C C . PRO A 1 88 ? 6.714 -0.292 -22.471 1.00 76.69 88 PRO A C 1
ATOM 714 O O . PRO A 1 88 ? 7.327 0.467 -21.725 1.00 76.69 88 PRO A O 1
ATOM 717 N N . GLU A 1 89 ? 5.651 0.106 -23.173 1.00 79.56 89 GLU A N 1
ATOM 718 C CA . GLU A 1 89 ? 5.143 1.483 -23.198 1.00 79.56 89 GLU A CA 1
ATOM 719 C C . GLU A 1 89 ? 4.180 1.802 -22.042 1.00 79.56 89 GLU A C 1
ATOM 721 O O . GLU A 1 89 ? 3.875 2.967 -21.785 1.00 79.56 89 GLU A O 1
ATOM 726 N N . VAL A 1 90 ? 3.697 0.787 -21.318 1.00 77.38 90 VAL A N 1
ATOM 727 C CA . VAL A 1 90 ? 2.679 0.964 -20.276 1.00 77.38 90 VAL A CA 1
ATOM 728 C C . VAL A 1 90 ? 3.331 0.957 -18.898 1.00 77.38 90 VAL A C 1
ATOM 730 O O . VAL A 1 90 ? 3.994 0.003 -18.500 1.00 77.38 90 VAL A O 1
ATOM 733 N N . THR A 1 91 ? 3.087 2.012 -18.118 1.00 76.38 91 THR A N 1
ATOM 734 C CA . THR A 1 91 ? 3.529 2.109 -16.720 1.00 76.38 91 THR A CA 1
ATOM 735 C C . THR A 1 91 ? 2.321 2.068 -15.776 1.00 76.38 91 THR A C 1
ATOM 737 O O . THR A 1 91 ? 1.794 3.106 -15.375 1.00 76.38 91 THR A O 1
ATOM 740 N N . PRO A 1 92 ? 1.856 0.875 -15.353 1.00 77.94 92 PRO A N 1
ATOM 741 C CA . PRO A 1 92 ? 0.631 0.729 -14.553 1.00 77.94 92 PRO A CA 1
ATOM 742 C C . PRO A 1 92 ? 0.798 1.157 -13.084 1.00 77.94 92 PRO A C 1
ATOM 744 O O . PRO A 1 92 ? -0.078 0.931 -12.250 1.00 77.94 92 PRO A O 1
ATOM 747 N N . ARG A 1 93 ? 1.925 1.787 -12.745 1.00 77.94 93 ARG A N 1
ATOM 748 C CA . ARG A 1 93 ? 2.325 2.143 -11.384 1.00 77.94 93 ARG A CA 1
ATOM 749 C C . ARG A 1 93 ? 1.248 2.928 -10.630 1.00 77.94 93 ARG A C 1
ATOM 751 O O . ARG A 1 93 ? 0.946 2.611 -9.483 1.00 77.94 93 ARG A O 1
ATOM 758 N N . GLN A 1 94 ? 0.652 3.936 -11.270 1.00 79.69 94 GLN A N 1
ATOM 759 C CA . GLN A 1 94 ? -0.395 4.752 -10.646 1.00 79.69 94 GLN A CA 1
ATOM 760 C C . GLN A 1 94 ? -1.689 3.964 -10.422 1.00 79.69 94 GLN A C 1
ATOM 762 O O . GLN A 1 94 ? -2.338 4.149 -9.396 1.00 79.69 94 GLN A O 1
ATOM 767 N N . LEU A 1 95 ? -2.042 3.064 -11.344 1.00 81.69 95 LEU A N 1
ATOM 768 C CA . LEU A 1 95 ? -3.242 2.236 -11.242 1.00 81.69 95 LEU A CA 1
ATOM 769 C C . LEU A 1 95 ? -3.172 1.333 -10.005 1.00 81.69 95 LEU A C 1
ATOM 771 O O . LEU A 1 95 ? -4.092 1.326 -9.194 1.00 81.69 95 LEU A O 1
ATOM 775 N N . PHE A 1 96 ? -2.053 0.625 -9.825 1.00 77.19 96 PHE A N 1
ATOM 776 C CA . PHE A 1 96 ? -1.849 -0.252 -8.671 1.00 77.19 96 PHE A CA 1
ATOM 777 C C . PHE A 1 96 ? -1.795 0.520 -7.350 1.00 77.19 96 PHE A C 1
ATOM 779 O O . PHE A 1 96 ? -2.343 0.059 -6.350 1.00 77.19 96 PHE A O 1
ATOM 786 N N . TYR A 1 97 ? -1.188 1.711 -7.348 1.00 79.06 97 TYR A N 1
ATOM 787 C CA . TYR A 1 97 ? -1.189 2.585 -6.177 1.00 79.06 97 TYR A CA 1
ATOM 788 C C . TYR A 1 97 ? -2.615 2.979 -5.766 1.00 79.06 97 TYR A C 1
ATOM 790 O O . TYR A 1 97 ? -3.005 2.777 -4.616 1.00 79.06 97 TYR A O 1
ATOM 798 N N . TRP A 1 98 ? -3.419 3.489 -6.705 1.00 81.12 98 TRP A N 1
ATOM 799 C CA . TRP A 1 98 ? -4.795 3.899 -6.420 1.00 81.12 98 TRP A CA 1
ATOM 800 C C . TRP A 1 98 ? -5.705 2.724 -6.079 1.00 81.12 98 TRP A C 1
ATOM 802 O O . TRP A 1 98 ? -6.531 2.853 -5.180 1.00 81.12 98 TRP A O 1
ATOM 812 N N . ALA A 1 99 ? -5.522 1.569 -6.720 1.00 80.75 99 ALA A N 1
ATOM 813 C CA . ALA A 1 99 ? -6.242 0.352 -6.364 1.00 80.75 99 ALA A CA 1
ATOM 814 C C . ALA A 1 99 ? -5.982 -0.042 -4.901 1.00 80.75 99 ALA A C 1
ATOM 816 O O . ALA A 1 99 ? -6.927 -0.324 -4.168 1.00 80.75 99 ALA A O 1
ATOM 817 N N . GLY A 1 100 ? -4.723 0.020 -4.450 1.00 75.75 100 GLY A N 1
ATOM 818 C CA . GLY A 1 100 ? -4.364 -0.214 -3.050 1.00 75.75 100 GLY A CA 1
ATOM 819 C C . GLY A 1 100 ? -4.995 0.803 -2.094 1.00 75.75 100 GLY A C 1
ATOM 820 O O . GLY A 1 100 ? -5.550 0.415 -1.071 1.00 75.75 100 GLY A O 1
ATOM 821 N N . VAL A 1 101 ? -4.975 2.094 -2.445 1.00 79.56 101 VAL A N 1
ATOM 822 C CA . VAL A 1 101 ? -5.607 3.165 -1.648 1.00 79.56 101 VAL A CA 1
ATOM 823 C C . VAL A 1 101 ? -7.113 2.953 -1.512 1.00 79.56 101 VAL A C 1
ATOM 825 O O . VAL A 1 101 ? -7.632 2.993 -0.398 1.00 79.56 101 VAL A O 1
ATOM 828 N N . VAL A 1 102 ? -7.812 2.703 -2.621 1.00 84.44 102 VAL A N 1
ATOM 829 C CA . VAL A 1 102 ? -9.266 2.482 -2.632 1.00 84.44 102 VAL A CA 1
ATOM 830 C C . VAL A 1 102 ? -9.625 1.229 -1.841 1.00 84.44 102 VAL A C 1
ATOM 832 O O . VAL A 1 102 ? -10.540 1.271 -1.023 1.00 84.44 102 VAL A O 1
ATOM 835 N N . PHE A 1 103 ? -8.883 0.136 -2.029 1.00 81.19 103 PHE A N 1
ATOM 836 C CA . PHE A 1 103 ? -9.092 -1.101 -1.282 1.00 81.19 103 PHE A CA 1
ATOM 837 C C . PHE A 1 103 ? -8.923 -0.892 0.229 1.00 81.19 103 PHE A C 1
ATOM 839 O O . PHE A 1 103 ? -9.780 -1.296 1.013 1.00 81.19 103 PHE A O 1
ATOM 846 N N . SER A 1 104 ? -7.862 -0.197 0.644 1.00 76.38 104 SER A N 1
ATOM 847 C CA . SER A 1 104 ? -7.622 0.111 2.055 1.00 76.38 104 SER A CA 1
ATOM 848 C C . SER A 1 104 ? -8.683 1.033 2.655 1.00 76.38 104 SER A C 1
ATOM 850 O O . SER A 1 104 ? -9.139 0.778 3.767 1.00 76.38 104 SER A O 1
ATOM 852 N N . LEU A 1 105 ? -9.119 2.063 1.926 1.00 81.94 105 LEU A N 1
ATOM 853 C CA . LEU A 1 105 ? -10.226 2.929 2.347 1.00 81.94 105 LEU A CA 1
ATOM 854 C C . LEU A 1 105 ? -11.521 2.139 2.539 1.00 81.94 105 LEU A C 1
ATOM 856 O O . LEU A 1 105 ? -12.222 2.341 3.526 1.00 81.94 105 LEU A O 1
ATOM 860 N N . LEU A 1 106 ? -11.822 1.224 1.619 1.00 84.94 106 LEU A N 1
ATOM 861 C CA . LEU A 1 106 ? -13.031 0.413 1.675 1.00 84.94 106 LEU A CA 1
ATOM 862 C C . LEU A 1 106 ? -13.033 -0.512 2.897 1.00 84.94 106 LEU A C 1
ATOM 864 O O . LEU A 1 106 ? -14.054 -0.615 3.568 1.00 84.94 106 LEU A O 1
ATOM 868 N N . ILE A 1 107 ? -11.890 -1.114 3.246 1.00 79.75 107 ILE A N 1
ATOM 869 C CA . ILE A 1 107 ? -11.763 -1.908 4.479 1.00 79.75 107 ILE A CA 1
ATOM 870 C C . ILE A 1 107 ? -11.996 -1.045 5.723 1.00 79.75 107 ILE A C 1
ATOM 872 O O . ILE A 1 107 ? -12.733 -1.467 6.610 1.00 79.75 107 ILE A O 1
ATOM 876 N N . ILE A 1 108 ? -11.413 0.156 5.787 1.00 77.75 108 ILE A N 1
ATOM 877 C CA . ILE A 1 108 ? -11.597 1.065 6.931 1.00 77.75 108 ILE A CA 1
ATOM 878 C C . ILE A 1 108 ? -13.076 1.449 7.082 1.00 77.75 108 ILE A C 1
ATOM 880 O O . ILE A 1 108 ? -13.628 1.365 8.177 1.00 77.75 108 ILE A O 1
ATOM 884 N N . LEU A 1 109 ? -13.745 1.807 5.982 1.00 82.19 109 LEU A N 1
ATOM 885 C CA . LEU A 1 109 ? -15.168 2.156 5.999 1.00 82.19 109 LEU A CA 1
ATOM 886 C C . LEU A 1 109 ? -16.053 0.974 6.410 1.00 82.19 109 LEU A C 1
ATOM 888 O O . LEU A 1 109 ? -16.980 1.154 7.196 1.00 82.19 109 LEU A O 1
ATOM 892 N N . LEU A 1 110 ? -15.762 -0.233 5.912 1.00 82.38 110 LEU A N 1
ATOM 893 C CA . LEU A 1 110 ? -16.487 -1.443 6.302 1.00 82.38 110 LEU A CA 1
ATOM 894 C C . LEU A 1 110 ? -16.265 -1.793 7.776 1.00 82.38 110 LEU A C 1
ATOM 896 O O . LEU A 1 110 ? -17.217 -2.194 8.437 1.00 82.38 110 LEU A O 1
ATOM 900 N N . SER A 1 111 ? -15.049 -1.609 8.296 1.00 73.81 111 SER A N 1
ATOM 901 C CA . SER A 1 111 ? -14.730 -1.809 9.715 1.00 73.81 111 SER A CA 1
ATOM 902 C C . SER A 1 111 ? -15.549 -0.871 10.604 1.00 73.81 111 SER A C 1
ATOM 904 O O . SER A 1 111 ? -16.239 -1.324 11.517 1.00 73.81 111 SER A O 1
ATOM 906 N N . GLY A 1 112 ? -15.561 0.426 10.278 1.00 73.50 112 GLY A N 1
ATOM 907 C CA . GLY A 1 112 ? -16.356 1.417 11.006 1.00 73.50 112 GLY A CA 1
ATOM 908 C C . GLY A 1 112 ? -17.863 1.148 10.926 1.00 73.50 112 GLY A C 1
ATOM 909 O O . GLY A 1 112 ? -18.555 1.196 11.942 1.00 73.50 112 GLY A O 1
ATOM 910 N N . ALA A 1 113 ? -18.377 0.796 9.741 1.00 80.69 113 ALA A N 1
ATOM 911 C CA . ALA A 1 113 ? -19.787 0.450 9.559 1.00 80.69 113 ALA A CA 1
ATOM 912 C C . ALA A 1 113 ? -20.181 -0.811 10.345 1.00 80.69 113 ALA A C 1
ATOM 914 O O . ALA A 1 113 ? -21.237 -0.838 10.974 1.00 80.69 113 ALA A O 1
ATOM 915 N N . PHE A 1 114 ? -19.328 -1.839 10.342 1.00 78.31 114 PHE A N 1
ATOM 916 C CA . PHE A 1 114 ? -19.559 -3.064 11.102 1.00 78.31 114 PHE A CA 1
ATOM 917 C C . PHE A 1 114 ? -19.583 -2.790 12.608 1.00 78.31 114 PHE A C 1
ATOM 919 O O . PHE A 1 114 ? -20.472 -3.281 13.301 1.00 78.31 114 PHE A O 1
ATOM 926 N N . GLY A 1 115 ? -18.666 -1.955 13.103 1.00 71.75 115 GLY A N 1
ATOM 927 C CA . GLY A 1 115 ? -18.653 -1.534 14.501 1.00 71.75 115 GLY A CA 1
ATOM 928 C C . GLY A 1 115 ? -19.911 -0.790 14.924 1.00 71.75 115 GLY A C 1
ATOM 929 O O . GLY A 1 115 ? -20.500 -1.113 15.952 1.00 71.75 115 GLY A O 1
ATOM 930 N N . PHE A 1 116 ? -20.362 0.157 14.098 1.00 75.31 116 PHE A N 1
ATOM 931 C CA . PHE A 1 116 ? -21.595 0.902 14.344 1.00 75.31 116 PHE A CA 1
ATOM 932 C C . PHE A 1 116 ? -22.820 -0.023 14.417 1.00 75.31 116 PHE A C 1
ATOM 934 O O . PHE A 1 116 ? -23.577 0.028 15.382 1.00 75.31 116 PHE A O 1
ATOM 941 N N . VAL A 1 117 ? -22.979 -0.917 13.435 1.00 79.44 117 VAL A N 1
ATOM 942 C CA . VAL A 1 117 ? -24.104 -1.868 13.381 1.00 79.44 117 VAL A CA 1
ATOM 943 C C . VAL A 1 117 ? -24.084 -2.838 14.561 1.00 79.44 117 VAL A C 1
ATOM 945 O O . VAL A 1 117 ? -25.131 -3.131 15.131 1.00 79.44 117 VAL A O 1
ATOM 948 N N . PHE A 1 118 ? -22.907 -3.338 14.940 1.00 73.88 118 PHE A N 1
ATOM 949 C CA . PHE A 1 118 ? -22.782 -4.253 16.070 1.00 73.88 118 PHE A CA 1
ATOM 950 C C . PHE A 1 118 ? -23.169 -3.580 17.391 1.00 73.88 118 PHE A C 1
ATOM 952 O O . PHE A 1 118 ? -23.834 -4.199 18.217 1.00 73.88 118 PHE A O 1
ATOM 959 N N . ASN A 1 119 ? -22.806 -2.308 17.574 1.00 70.75 119 ASN A N 1
ATOM 960 C CA . ASN A 1 119 ? -23.123 -1.567 18.792 1.00 70.75 119 ASN A CA 1
ATOM 961 C C . ASN A 1 119 ? -24.638 -1.325 18.955 1.00 70.75 119 ASN A C 1
ATOM 963 O O . ASN A 1 119 ? -25.159 -1.471 20.054 1.00 70.75 119 ASN A O 1
ATOM 967 N N . GLU A 1 120 ? -25.354 -1.041 17.862 1.00 75.44 120 GLU A N 1
ATOM 968 C CA . GLU A 1 120 ? -26.823 -0.884 17.853 1.00 75.44 120 GLU A CA 1
ATOM 969 C C . GLU A 1 120 ? -27.588 -2.203 18.078 1.00 75.44 120 GLU A C 1
ATOM 971 O O . GLU A 1 120 ? -28.742 -2.184 18.485 1.00 75.44 120 GLU A O 1
ATOM 976 N N . LEU A 1 121 ? -26.978 -3.358 17.791 1.00 75.44 121 LEU A N 1
ATOM 977 C CA . LEU A 1 121 ? -27.621 -4.673 17.949 1.00 75.44 121 LEU A CA 1
ATOM 978 C C . LEU A 1 121 ? -27.462 -5.277 19.350 1.00 75.44 121 LEU A C 1
ATOM 980 O O . LEU A 1 121 ? -28.181 -6.218 19.687 1.00 75.44 121 LEU A O 1
ATOM 984 N N . VAL A 1 122 ? -26.477 -4.812 20.120 1.00 65.88 122 VAL A N 1
ATOM 985 C CA . VAL A 1 122 ? -26.125 -5.369 21.439 1.00 65.88 122 VAL A CA 1
ATOM 986 C C . VAL A 1 122 ? -26.706 -4.541 22.597 1.00 65.88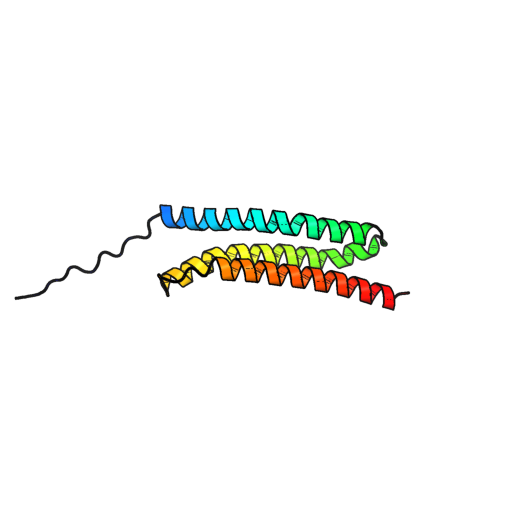 122 VAL A C 1
ATOM 988 O O . VAL A 1 122 ? -26.801 -5.058 23.712 1.00 65.88 122 VAL A O 1
ATOM 991 N N . LEU A 1 123 ? -27.122 -3.298 22.336 1.00 54.22 123 LEU A N 1
ATOM 992 C CA . LEU A 1 123 ? -27.871 -2.426 23.255 1.00 54.22 123 LEU A CA 1
ATOM 993 C C . LEU A 1 123 ? -29.387 -2.625 23.120 1.00 54.22 123 LEU A C 1
ATOM 995 O O . LEU A 1 123 ? -30.068 -2.518 24.167 1.00 54.22 123 LEU A O 1
#

Radius of gyration: 22.02 Å; chains: 1; bounding box: 52×21×77 Å

pLDDT: mean 76.42, std 8.27, range [51.22, 87.56]

Secondary structure (DSSP, 8-state):
----PPP-------HHHHHHHHHHHHHHHHHHHHHHHHHHHHHHHHHHTS-THHHHHHHHHHHHHHHHHHHHHHHHHHHHHHHHHH-TT--THHHHHHHHHHHHHHHHHHHHHHHHHHHHHH-

Foldseek 3Di:
DDPPPDPDPPPDPDPVVLVVLLVVLVVLLVVLCVVCVVVVVVVVVVCVVDDPVVVVVCVVLVVCLVVVLVVLSVVLSVVQVVCCVVPVVDRCNVVSSVVSVVVSVVSSVVVVVVVVVVVVVVD

Sequence (123 aa):
MDVYQAPAQRNEPDPNSLRELVHGWERMRLRFNLILLPLGLIDLLLWSYQDWTQLVFLLPGALLFGIGANCCYFLGPLAELYTRALLPEVTPRQLFYWAGVVFSLLIILLSGAFGFVFNELVL

Organism: NCBI:txid454148